Protein AF-A0A1Q5GJ15-F1 (afdb_monomer_lite)

Secondary structure (DSSP, 8-state):
--HHHHHHHHHHHHH-------SHHHHHHHHHHHHHHHHHHHHHHHTT----S-TTS-----HHHHHHHHHHHHHHHS-EEEEGGGTEEEETTSPPSSP------S--GGGSPPP---

Structure (mmCIF, N/CA/C/O backbone):
data_AF-A0A1Q5GJ15-F1
#
_entry.id   AF-A0A1Q5GJ15-F1
#
loop_
_atom_site.group_PDB
_atom_site.id
_atom_site.type_symbol
_atom_site.label_atom_id
_atom_site.label_alt_id
_atom_site.label_comp_id
_atom_site.label_asym_id
_atom_site.label_entity_id
_atom_site.label_seq_id
_atom_site.pdbx_PDB_ins_code
_atom_site.Cartn_x
_atom_site.Cartn_y
_atom_site.Cartn_z
_atom_site.occupancy
_atom_site.B_iso_or_equiv
_atom_site.auth_seq_id
_atom_site.auth_comp_id
_atom_site.auth_asym_id
_atom_site.auth_atom_id
_atom_site.pdbx_PDB_model_num
ATOM 1 N N . MET A 1 1 ? -10.584 71.353 0.992 1.00 50.66 1 MET A N 1
ATOM 2 C CA . MET A 1 1 ? -10.215 70.147 1.775 1.00 50.66 1 MET A CA 1
ATOM 3 C C . MET A 1 1 ? -9.405 69.102 0.977 1.00 50.66 1 MET A C 1
ATOM 5 O O . MET A 1 1 ? -9.188 68.015 1.483 1.00 50.66 1 MET A O 1
ATOM 9 N N . THR A 1 2 ? -8.894 69.406 -0.229 1.00 54.03 2 THR A N 1
ATOM 10 C CA . THR A 1 2 ? -8.101 68.464 -1.064 1.00 54.03 2 THR A CA 1
ATOM 11 C C . THR A 1 2 ? -6.646 68.894 -1.292 1.00 54.03 2 THR A C 1
ATOM 13 O O . THR A 1 2 ? -5.802 68.071 -1.636 1.00 54.03 2 THR A O 1
ATOM 16 N N . VAL A 1 3 ? -6.318 70.168 -1.053 1.00 54.88 3 VAL A N 1
ATOM 17 C CA . VAL A 1 3 ? -4.965 70.716 -1.270 1.00 54.88 3 VAL A CA 1
ATOM 18 C C . VAL A 1 3 ? -3.978 70.253 -0.185 1.00 54.88 3 VAL A C 1
ATOM 20 O O . VAL A 1 3 ? -2.802 70.028 -0.461 1.00 54.88 3 VAL A O 1
ATOM 23 N N . THR A 1 4 ? -4.459 70.010 1.036 1.00 53.19 4 THR A N 1
ATOM 24 C CA . THR A 1 4 ? -3.644 69.560 2.179 1.00 53.19 4 THR A CA 1
ATOM 25 C C . THR A 1 4 ? -3.136 68.122 2.023 1.00 53.19 4 THR A C 1
ATOM 27 O O . THR A 1 4 ? -2.011 67.824 2.417 1.00 53.19 4 THR A O 1
ATOM 30 N N . ILE A 1 5 ? -3.909 67.242 1.374 1.00 56.53 5 ILE A N 1
ATOM 31 C CA . ILE A 1 5 ? -3.545 65.828 1.161 1.00 56.53 5 ILE A CA 1
ATOM 32 C C . ILE A 1 5 ? -2.399 65.699 0.142 1.00 56.53 5 ILE A C 1
ATOM 34 O O . ILE A 1 5 ? -1.475 64.906 0.334 1.00 56.53 5 ILE A O 1
ATOM 38 N N . GLY A 1 6 ? -2.417 66.510 -0.923 1.00 56.66 6 GLY A N 1
ATOM 39 C CA . GLY A 1 6 ? -1.357 66.515 -1.937 1.00 56.66 6 GLY A CA 1
ATOM 40 C C . GLY A 1 6 ? -0.017 67.027 -1.398 1.00 56.66 6 GLY A C 1
ATOM 41 O O . GLY A 1 6 ? 1.035 66.468 -1.712 1.00 56.66 6 GLY A O 1
ATOM 42 N N . LEU A 1 7 ? -0.055 68.048 -0.536 1.00 59.03 7 LEU A N 1
ATOM 43 C CA . LEU A 1 7 ? 1.139 68.650 0.067 1.00 59.03 7 LEU A CA 1
ATOM 44 C C . LEU A 1 7 ? 1.767 67.731 1.130 1.00 59.03 7 LEU A C 1
ATOM 46 O O . LEU A 1 7 ? 2.989 67.591 1.161 1.00 59.03 7 LEU A O 1
ATOM 50 N N . LEU A 1 8 ? 0.943 67.009 1.902 1.00 56.25 8 LEU A N 1
ATOM 51 C CA . LEU A 1 8 ? 1.400 65.969 2.832 1.00 56.25 8 LEU A CA 1
ATOM 52 C C . LEU A 1 8 ? 2.085 64.801 2.110 1.00 56.25 8 LEU A C 1
ATOM 54 O O . LEU A 1 8 ? 3.177 64.405 2.510 1.00 56.25 8 LEU A O 1
ATOM 58 N N . ARG A 1 9 ? 1.528 64.294 0.998 1.00 58.25 9 ARG A N 1
ATOM 59 C CA . ARG A 1 9 ? 2.192 63.235 0.204 1.00 58.25 9 ARG A CA 1
ATOM 60 C C . ARG A 1 9 ? 3.547 63.680 -0.355 1.00 58.25 9 ARG A C 1
ATOM 62 O O . ARG A 1 9 ? 4.480 62.881 -0.393 1.00 58.25 9 ARG A O 1
ATOM 69 N N . ARG A 1 10 ? 3.676 64.949 -0.757 1.00 57.69 10 ARG A N 1
ATOM 70 C CA . ARG A 1 10 ? 4.926 65.505 -1.307 1.00 57.69 10 ARG A CA 1
ATOM 71 C C . ARG A 1 10 ? 5.989 65.769 -0.234 1.00 57.69 10 ARG A C 1
ATOM 73 O O . ARG A 1 10 ? 7.175 65.681 -0.535 1.00 57.69 10 ARG A O 1
ATOM 80 N N . LEU A 1 11 ? 5.574 66.064 1.000 1.00 58.72 11 LEU A N 1
ATOM 81 C CA . LEU A 1 11 ? 6.465 66.225 2.154 1.00 58.72 11 LEU A CA 1
ATOM 82 C C . LEU A 1 11 ? 6.954 64.875 2.695 1.00 58.72 11 LEU A C 1
ATOM 84 O O . LEU A 1 11 ? 8.150 64.718 2.920 1.00 58.72 11 LEU A O 1
ATOM 88 N N . VAL A 1 12 ? 6.078 63.872 2.814 1.00 58.25 12 VAL A N 1
ATOM 89 C CA . VAL A 1 12 ? 6.465 62.529 3.291 1.00 58.25 12 VAL A CA 1
ATOM 90 C C . VAL A 1 12 ? 7.470 61.860 2.343 1.00 58.25 12 VAL A C 1
ATOM 92 O O . VAL A 1 12 ? 8.432 61.256 2.808 1.00 58.25 12 VAL A O 1
ATOM 95 N N . GLY A 1 13 ? 7.335 62.051 1.024 1.00 54.94 13 GLY A N 1
ATOM 96 C CA . GLY A 1 13 ? 8.303 61.540 0.044 1.00 54.94 13 GLY A CA 1
ATOM 97 C C . GLY A 1 13 ? 9.684 62.213 0.075 1.00 54.94 13 GLY A C 1
ATOM 98 O O . GLY A 1 13 ? 10.620 61.688 -0.518 1.00 54.94 13 GLY A O 1
ATOM 99 N N . ARG A 1 14 ? 9.826 63.365 0.749 1.00 56.22 14 ARG A N 1
ATOM 100 C CA . ARG A 1 14 ? 11.096 64.105 0.876 1.00 56.22 14 ARG A CA 1
ATOM 101 C C . ARG A 1 14 ? 11.844 63.821 2.182 1.00 56.22 14 ARG A C 1
ATOM 103 O O . ARG A 1 14 ? 13.045 64.056 2.231 1.00 56.22 14 ARG A O 1
ATOM 110 N N . TYR A 1 15 ? 11.143 63.343 3.213 1.00 53.03 15 TYR A N 1
ATOM 111 C CA . TYR A 1 15 ? 11.691 63.132 4.560 1.00 53.03 15 TYR A CA 1
ATOM 112 C C . TYR A 1 15 ? 11.848 61.661 4.964 1.00 53.03 15 TYR A C 1
ATOM 114 O O . TYR A 1 15 ? 12.479 61.393 5.983 1.00 53.03 15 TYR A O 1
ATOM 122 N N . LEU A 1 16 ? 11.328 60.708 4.184 1.00 48.31 16 LEU A N 1
ATOM 123 C CA . LEU A 1 16 ? 11.678 59.297 4.340 1.00 48.31 16 LEU A CA 1
ATOM 124 C C . LEU A 1 16 ? 12.758 58.934 3.312 1.00 48.31 16 LEU A C 1
ATOM 126 O O . LEU A 1 16 ? 12.419 58.680 2.153 1.00 48.31 16 LEU A O 1
ATOM 130 N N . PRO A 1 17 ? 14.053 58.900 3.682 1.00 49.47 17 PRO A N 1
ATOM 131 C CA . PRO A 1 17 ? 15.009 58.158 2.872 1.00 49.47 17 PRO A CA 1
ATOM 132 C C . PRO A 1 17 ? 14.510 56.707 2.766 1.00 49.47 17 PRO A C 1
ATOM 134 O O . PRO A 1 17 ? 13.928 56.206 3.738 1.00 49.47 17 PRO A O 1
ATOM 137 N N . PRO A 1 18 ? 14.692 56.020 1.620 1.00 50.62 18 PRO A N 1
ATOM 138 C CA . PRO A 1 18 ? 14.441 54.588 1.558 1.00 50.62 18 PRO A CA 1
ATOM 139 C C . PRO A 1 18 ? 15.236 53.964 2.697 1.00 50.62 18 PRO A C 1
ATOM 141 O O . PRO A 1 18 ? 16.446 54.163 2.802 1.00 50.62 18 PRO A O 1
ATOM 144 N N . SER A 1 19 ? 14.524 53.315 3.611 1.00 52.38 19 SER A N 1
ATOM 145 C CA . SER A 1 19 ? 15.106 52.680 4.775 1.00 52.38 19 SER A CA 1
ATOM 146 C C . SER A 1 19 ? 16.190 51.726 4.297 1.00 52.38 19 SER A C 1
ATOM 148 O O . SER A 1 19 ? 15.917 50.663 3.746 1.00 52.38 19 SER A O 1
ATOM 150 N N . THR A 1 20 ? 17.442 52.107 4.529 1.00 55.47 20 THR A N 1
ATOM 151 C CA . THR A 1 20 ? 18.612 51.248 4.397 1.00 55.47 20 THR A CA 1
ATOM 152 C C . THR A 1 20 ? 18.626 50.252 5.555 1.00 55.47 20 THR A C 1
ATOM 154 O O . THR A 1 20 ? 19.575 50.155 6.320 1.00 55.47 20 THR A O 1
ATOM 157 N N . VAL A 1 21 ? 17.575 49.438 5.663 1.00 56.47 21 VAL A N 1
ATOM 158 C CA . VAL A 1 21 ? 17.690 48.101 6.257 1.00 56.47 21 VAL A CA 1
ATOM 159 C C . VAL A 1 21 ? 18.068 47.151 5.110 1.00 56.47 21 VAL A C 1
ATOM 161 O O . VAL A 1 21 ? 17.405 46.158 4.821 1.00 56.47 21 VAL A O 1
ATOM 164 N N . SER A 1 22 ? 19.123 47.539 4.387 1.00 62.88 22 SER A N 1
ATOM 165 C CA . SER A 1 22 ? 19.642 46.896 3.178 1.00 62.88 22 SER A CA 1
ATOM 166 C C . SER A 1 22 ? 20.711 45.899 3.594 1.00 62.88 22 SER A C 1
ATOM 168 O O . SER A 1 22 ? 21.894 46.213 3.679 1.00 62.88 22 SER A O 1
ATOM 170 N N . GLY A 1 23 ? 20.283 44.703 3.977 1.00 63.72 23 GLY A N 1
ATOM 171 C CA . GLY A 1 23 ? 21.232 43.646 4.307 1.00 63.72 23 GLY A CA 1
ATOM 172 C C . GLY A 1 23 ? 20.580 42.281 4.328 1.00 63.72 23 GLY A C 1
ATOM 173 O O . GLY A 1 23 ? 20.881 41.431 3.498 1.00 63.72 23 GLY A O 1
ATOM 174 N N . PHE A 1 24 ? 19.639 42.062 5.246 1.00 66.56 24 PHE A N 1
ATOM 175 C CA . PHE A 1 24 ? 19.014 40.745 5.393 1.00 66.56 24 PHE A CA 1
ATOM 176 C C . PHE A 1 24 ? 17.966 40.457 4.316 1.00 66.56 24 PHE A C 1
ATOM 178 O O . PHE A 1 24 ? 18.017 39.394 3.704 1.00 66.56 24 PHE A O 1
ATOM 185 N N . GLY A 1 25 ? 17.059 41.400 4.038 1.00 76.38 25 GLY A N 1
ATOM 186 C CA . GLY A 1 25 ? 16.038 41.225 2.995 1.00 76.38 25 GLY A CA 1
ATOM 187 C C . GLY A 1 25 ? 16.649 41.065 1.601 1.00 76.38 25 GLY A C 1
ATOM 188 O O . GLY A 1 25 ? 16.257 40.181 0.846 1.00 76.38 25 GLY A O 1
ATOM 189 N N . GLU A 1 26 ? 17.685 41.851 1.312 1.00 78.94 26 GLU A N 1
ATOM 190 C CA . GLU A 1 26 ? 18.442 41.798 0.058 1.00 78.94 26 GLU A CA 1
ATOM 191 C C . GLU A 1 26 ? 19.194 40.464 -0.096 1.00 78.94 26 GLU A C 1
ATOM 193 O O . GLU A 1 26 ? 19.178 39.855 -1.163 1.00 78.94 26 GLU A O 1
ATOM 198 N N . ARG A 1 27 ? 19.760 39.929 0.998 1.00 80.25 27 ARG A N 1
ATOM 199 C CA . ARG A 1 27 ? 20.413 38.609 1.012 1.00 80.25 27 ARG A CA 1
ATOM 200 C C . ARG A 1 27 ? 19.426 37.454 0.829 1.00 80.25 27 ARG A C 1
ATOM 202 O O . ARG A 1 27 ? 19.779 36.468 0.186 1.00 80.25 27 ARG A O 1
ATOM 209 N N . ILE A 1 28 ? 18.209 37.567 1.367 1.00 82.06 28 ILE A N 1
ATOM 210 C CA . ILE A 1 28 ? 17.138 36.581 1.147 1.00 82.06 28 ILE A CA 1
ATOM 211 C C . ILE A 1 28 ? 16.692 36.615 -0.318 1.00 82.06 28 ILE A C 1
ATOM 213 O O . ILE A 1 28 ? 16.673 35.571 -0.962 1.00 82.06 28 ILE A O 1
ATOM 217 N N . GLN A 1 29 ? 16.434 37.797 -0.879 1.00 85.12 29 GLN A N 1
ATOM 218 C CA . GLN A 1 29 ? 16.039 37.934 -2.285 1.00 85.12 29 GLN A CA 1
ATOM 219 C C . GLN A 1 29 ? 17.127 37.445 -3.251 1.00 85.12 29 GLN A C 1
ATOM 221 O O . GLN A 1 29 ? 16.821 36.739 -4.210 1.00 85.12 29 GLN A O 1
ATOM 226 N N . ALA A 1 30 ? 18.401 37.748 -2.983 1.00 88.38 30 ALA A N 1
ATOM 227 C CA . ALA A 1 30 ? 19.519 37.240 -3.778 1.00 88.38 30 ALA A CA 1
ATOM 228 C C . ALA A 1 30 ? 19.616 35.704 -3.718 1.00 88.38 30 ALA A C 1
ATOM 230 O O . ALA A 1 30 ? 19.852 35.052 -4.736 1.00 88.38 30 ALA A O 1
ATOM 231 N N . MET A 1 31 ? 19.380 35.111 -2.541 1.00 91.62 31 MET A N 1
ATOM 232 C CA . MET A 1 31 ? 19.338 33.655 -2.370 1.00 91.62 31 MET A CA 1
ATOM 233 C C . MET A 1 31 ? 18.177 33.028 -3.155 1.00 91.62 31 MET A C 1
ATOM 235 O O . MET A 1 31 ? 18.359 32.017 -3.832 1.00 91.62 31 MET A O 1
ATOM 239 N N . GLU A 1 32 ? 16.987 33.628 -3.097 1.00 94.62 32 GLU A N 1
ATOM 240 C CA . GLU A 1 32 ? 15.812 33.164 -3.840 1.00 94.62 32 GLU A CA 1
ATOM 241 C C . GLU A 1 32 ? 16.033 33.230 -5.355 1.00 94.62 32 GLU A C 1
ATOM 243 O O . GLU A 1 32 ? 15.708 32.274 -6.067 1.00 94.62 32 GLU A O 1
ATOM 248 N N . GLN A 1 33 ? 16.650 34.310 -5.847 1.00 92.94 33 GLN A N 1
ATOM 249 C CA . GLN A 1 33 ? 17.011 34.451 -7.258 1.00 92.94 33 GLN A CA 1
ATOM 250 C C . GLN A 1 33 ? 18.030 33.396 -7.706 1.00 92.94 33 GLN A C 1
ATOM 252 O O . GLN A 1 33 ? 17.877 32.817 -8.782 1.00 92.94 33 GLN A O 1
ATOM 257 N N . GLU A 1 34 ? 19.029 33.084 -6.879 1.00 94.62 34 GLU A N 1
ATOM 258 C CA . GLU A 1 34 ? 20.020 32.047 -7.183 1.00 94.62 34 GLU A CA 1
ATOM 259 C C . GLU A 1 34 ? 19.388 30.642 -7.214 1.00 94.62 34 GLU A C 1
ATOM 261 O O . GLU A 1 34 ? 19.671 29.851 -8.118 1.00 94.62 34 GLU A O 1
ATOM 266 N N . ILE A 1 35 ? 18.460 30.332 -6.298 1.00 94.25 35 ILE A N 1
ATOM 267 C CA . ILE A 1 35 ? 17.699 29.070 -6.317 1.00 94.25 35 ILE A CA 1
ATOM 268 C C . ILE A 1 35 ? 16.830 28.977 -7.579 1.00 94.25 35 ILE A C 1
ATOM 270 O O . ILE A 1 35 ? 16.794 27.928 -8.227 1.00 94.25 35 ILE A O 1
ATOM 274 N N . ALA A 1 36 ? 16.141 30.061 -7.951 1.00 94.44 36 ALA A N 1
ATOM 275 C CA . ALA A 1 36 ? 15.331 30.110 -9.166 1.00 94.44 36 ALA A CA 1
ATOM 276 C C . ALA A 1 36 ? 16.189 29.913 -10.427 1.00 94.44 36 ALA A C 1
ATOM 278 O O . ALA A 1 36 ? 15.834 29.115 -11.297 1.00 94.44 36 ALA A O 1
ATOM 279 N N . ARG A 1 37 ? 17.360 30.561 -10.493 1.00 95.25 37 ARG A N 1
ATOM 280 C CA . ARG A 1 37 ? 18.319 30.406 -11.594 1.00 95.25 37 ARG A CA 1
ATOM 281 C C . ARG A 1 37 ? 18.821 28.971 -11.709 1.00 95.25 37 ARG A C 1
ATOM 283 O O . ARG A 1 37 ? 18.817 28.419 -12.806 1.00 95.25 37 ARG A O 1
ATOM 290 N N . ARG A 1 38 ? 19.207 28.345 -10.593 1.00 91.69 38 ARG A N 1
ATOM 291 C CA . ARG A 1 38 ? 19.655 26.943 -10.574 1.00 91.69 38 ARG A CA 1
ATOM 292 C C . ARG A 1 38 ? 18.582 25.995 -11.091 1.00 91.69 38 ARG A C 1
ATOM 294 O O . ARG A 1 38 ? 18.888 25.157 -11.927 1.00 91.69 38 ARG A O 1
ATOM 301 N N . ARG A 1 39 ? 17.318 26.190 -10.699 1.00 88.19 39 ARG A N 1
ATOM 302 C CA . ARG A 1 39 ? 16.192 25.393 -11.219 1.00 88.19 39 ARG A CA 1
ATOM 303 C C . ARG A 1 39 ? 16.028 25.525 -12.733 1.00 88.19 39 ARG A C 1
ATOM 305 O O . ARG A 1 39 ? 15.792 24.520 -13.393 1.00 88.19 39 ARG A O 1
ATOM 312 N N . LEU A 1 40 ? 16.165 26.732 -13.285 1.00 90.06 40 LEU A N 1
ATOM 313 C CA . LEU A 1 40 ? 16.106 26.945 -14.736 1.00 90.06 40 LEU A CA 1
ATOM 314 C C . LEU A 1 40 ? 17.271 26.257 -15.458 1.00 90.06 40 LEU A C 1
ATOM 316 O O . LEU A 1 40 ? 17.069 25.633 -16.49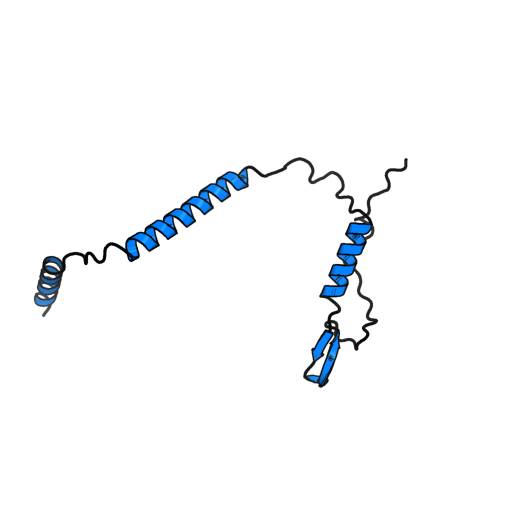7 1.00 90.06 40 LEU A O 1
ATOM 320 N N . LEU A 1 41 ? 18.478 26.322 -14.889 1.00 87.94 41 LEU A N 1
ATOM 321 C CA . LEU A 1 41 ? 19.646 25.632 -15.437 1.00 87.94 41 LEU A CA 1
ATOM 322 C C . LEU A 1 41 ? 19.493 24.108 -15.366 1.00 87.94 41 LEU A C 1
ATOM 324 O O . LEU A 1 41 ? 19.798 23.425 -16.340 1.00 87.94 41 LEU A O 1
ATOM 328 N N . ASP A 1 42 ? 18.972 23.573 -14.263 1.00 83.50 42 ASP A N 1
ATOM 329 C CA . ASP A 1 42 ? 18.697 22.143 -14.109 1.00 83.50 42 ASP A CA 1
ATOM 330 C C . ASP A 1 42 ? 17.592 21.666 -15.056 1.00 83.50 42 ASP A C 1
ATOM 332 O O . ASP A 1 42 ? 17.690 20.564 -15.586 1.00 83.50 42 ASP A O 1
ATOM 336 N N . GLN A 1 43 ? 16.574 22.488 -15.338 1.00 81.31 43 GLN A N 1
ATOM 337 C CA . GLN A 1 43 ? 15.569 22.194 -16.367 1.00 81.31 43 GLN A CA 1
ATOM 338 C C . GLN A 1 43 ? 16.182 22.184 -17.772 1.00 81.31 43 GLN A C 1
ATOM 340 O O . GLN A 1 43 ? 15.944 21.249 -18.534 1.00 81.31 43 GLN A O 1
ATOM 345 N N . ALA A 1 44 ? 17.021 23.172 -18.100 1.00 82.44 44 ALA A N 1
ATOM 346 C CA . ALA A 1 44 ? 17.726 23.224 -19.381 1.00 82.44 44 ALA A CA 1
ATOM 347 C C . ALA A 1 44 ? 18.683 22.030 -19.562 1.00 82.44 44 ALA A C 1
ATOM 349 O O . ALA A 1 44 ? 18.806 21.483 -20.657 1.00 82.44 44 ALA A O 1
ATOM 350 N N . ARG A 1 45 ? 19.323 21.583 -18.474 1.00 75.12 45 ARG A N 1
ATOM 351 C CA . ARG A 1 45 ? 20.197 20.400 -18.452 1.00 75.12 45 ARG A CA 1
ATOM 352 C C . ARG A 1 45 ? 19.402 19.091 -18.469 1.00 75.12 45 ARG A C 1
ATOM 354 O O . ARG A 1 45 ? 19.809 18.129 -19.113 1.00 75.12 45 ARG A O 1
ATOM 361 N N . GLY A 1 46 ? 18.258 19.058 -17.789 1.00 60.72 46 GLY A N 1
ATOM 362 C CA . GLY A 1 46 ? 17.328 17.931 -17.730 1.00 60.72 46 GLY A CA 1
ATOM 363 C C . GLY A 1 46 ? 16.619 17.665 -19.057 1.00 60.72 46 GLY A C 1
ATOM 364 O O . GLY A 1 46 ? 16.329 16.511 -19.358 1.00 60.72 46 GLY A O 1
ATOM 365 N N . GLY A 1 47 ? 16.446 18.694 -19.895 1.00 57.59 47 GLY A N 1
ATOM 366 C CA . GLY A 1 47 ? 15.950 18.564 -21.269 1.00 57.59 47 GLY A CA 1
ATOM 367 C C . GLY A 1 47 ? 16.878 17.786 -22.214 1.00 57.59 47 GLY A C 1
ATOM 368 O O . GLY A 1 47 ? 16.436 17.367 -23.276 1.00 57.59 47 GLY A O 1
ATOM 369 N N . GLN A 1 48 ? 18.139 17.543 -21.832 1.00 54.62 48 GLN A N 1
ATOM 370 C CA . GLN A 1 48 ? 19.092 16.741 -22.615 1.00 54.62 48 GLN A CA 1
ATOM 371 C C . GLN A 1 48 ? 19.130 15.259 -22.207 1.00 54.62 48 GLN A C 1
ATOM 373 O O . GLN A 1 48 ? 19.844 14.469 -22.818 1.00 54.62 48 GLN A O 1
ATOM 378 N N . ARG A 1 49 ? 18.360 14.842 -21.193 1.00 57.41 49 ARG A N 1
ATOM 379 C CA . ARG A 1 49 ? 18.157 13.422 -20.870 1.00 57.41 49 ARG A CA 1
ATOM 380 C C . ARG A 1 49 ? 16.808 12.952 -21.401 1.00 57.41 49 ARG A C 1
ATOM 382 O O . ARG A 1 49 ? 15.927 12.577 -20.636 1.00 57.41 49 ARG A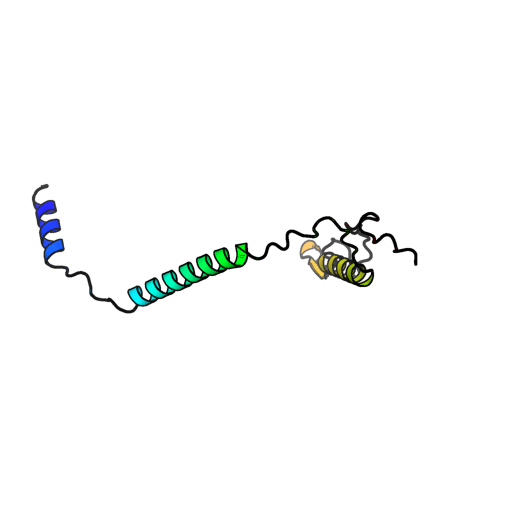 O 1
ATOM 389 N N . SER A 1 50 ? 16.687 12.927 -22.724 1.00 52.59 50 SER A N 1
ATOM 390 C CA . SER A 1 50 ? 15.768 11.999 -23.377 1.00 52.59 50 SER A CA 1
ATOM 391 C C . SER A 1 50 ? 16.608 10.877 -23.980 1.00 52.59 50 SER A C 1
ATOM 393 O O 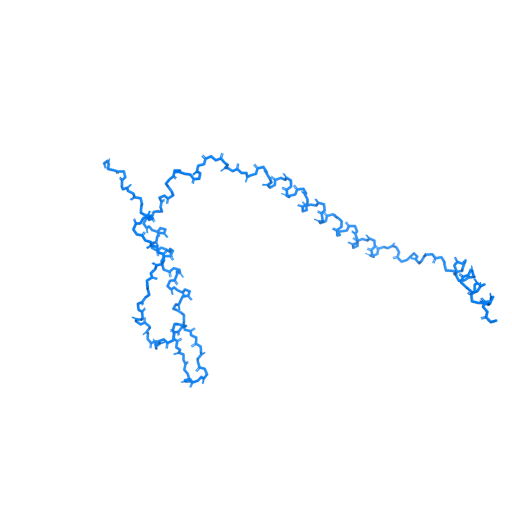. SER A 1 50 ? 17.286 11.103 -24.982 1.00 52.59 50 SER A O 1
ATOM 395 N N . PRO A 1 51 ? 16.632 9.668 -23.395 1.00 57.44 51 PRO A N 1
ATOM 396 C CA . PRO A 1 51 ? 16.935 8.488 -24.176 1.00 57.44 51 PRO A CA 1
ATOM 397 C C . PRO A 1 51 ? 15.696 8.197 -25.033 1.00 57.44 51 PRO A C 1
ATOM 399 O O . PRO A 1 51 ? 14.928 7.277 -24.756 1.00 57.44 51 PRO A O 1
ATOM 402 N N . ASP A 1 52 ? 15.485 9.017 -26.063 1.00 56.59 52 ASP A N 1
ATOM 403 C CA . ASP A 1 52 ? 14.656 8.636 -27.199 1.00 56.59 52 ASP A CA 1
ATOM 404 C C . ASP A 1 52 ? 15.458 7.624 -27.998 1.00 56.59 52 ASP A C 1
ATOM 406 O O . ASP A 1 52 ? 16.323 7.959 -28.806 1.00 56.59 52 ASP A O 1
ATOM 410 N N . GLY A 1 53 ? 15.224 6.356 -27.685 1.00 52.78 53 GLY A N 1
ATOM 411 C CA . GLY A 1 53 ? 15.882 5.288 -28.408 1.00 52.78 53 GLY A CA 1
ATOM 412 C C . GLY A 1 53 ? 15.616 3.878 -27.926 1.00 52.78 53 GLY A C 1
ATOM 413 O O . GLY A 1 53 ? 16.427 3.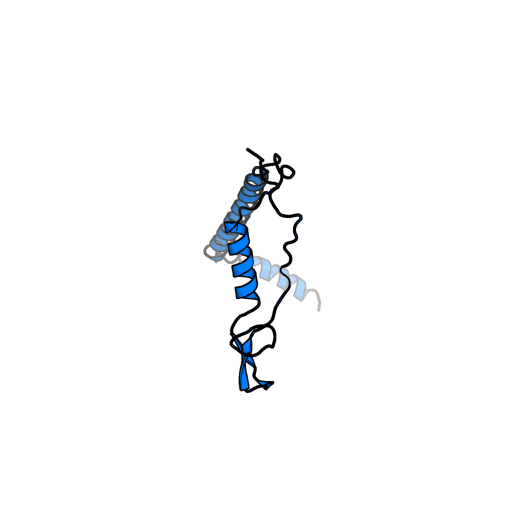037 -28.272 1.00 52.78 53 GLY A O 1
ATOM 414 N N . ASP A 1 54 ? 14.553 3.591 -27.153 1.00 50.19 54 ASP A N 1
ATOM 415 C CA . ASP A 1 54 ? 14.013 2.217 -27.112 1.00 50.19 54 ASP A CA 1
ATOM 416 C C . ASP A 1 54 ? 12.641 2.042 -26.424 1.00 50.19 54 ASP A C 1
ATOM 418 O O . ASP A 1 54 ? 12.379 1.055 -25.740 1.00 50.19 54 ASP A O 1
ATOM 422 N N . ALA A 1 55 ? 11.712 2.994 -26.547 1.00 51.84 55 ALA A N 1
ATOM 423 C CA . ALA A 1 55 ? 10.394 2.871 -25.902 1.00 51.84 55 ALA A CA 1
ATOM 424 C C . ALA A 1 55 ? 9.473 1.800 -26.540 1.00 51.84 55 ALA A C 1
ATOM 426 O O . ALA A 1 55 ? 8.310 1.680 -26.150 1.00 51.84 55 ALA A O 1
ATOM 427 N N . SER A 1 56 ? 9.970 1.021 -27.506 1.00 51.69 56 SER A N 1
ATOM 428 C CA . SER A 1 56 ? 9.177 0.051 -28.273 1.00 51.69 56 SER A CA 1
ATOM 429 C C . SER A 1 56 ? 9.790 -1.346 -28.380 1.00 51.69 56 SER A C 1
ATOM 431 O O . SER A 1 56 ? 9.082 -2.255 -28.808 1.00 51.69 56 SER A O 1
ATOM 433 N N . ARG A 1 57 ? 11.036 -1.585 -27.946 1.00 51.44 57 ARG A N 1
ATOM 434 C CA . ARG A 1 57 ? 11.501 -2.960 -27.731 1.00 51.44 57 ARG A CA 1
ATOM 435 C C . ARG A 1 57 ? 11.033 -3.410 -26.363 1.00 51.44 57 ARG A C 1
ATOM 437 O O . ARG A 1 57 ? 11.628 -3.085 -25.345 1.00 51.44 57 ARG A O 1
ATOM 444 N N . GLU A 1 58 ? 9.889 -4.086 -26.372 1.00 58.16 58 GLU A N 1
ATOM 445 C CA . GLU A 1 58 ? 9.495 -5.104 -25.401 1.00 58.16 58 GLU A CA 1
ATOM 446 C C . GLU A 1 58 ? 10.096 -4.894 -24.009 1.00 58.16 58 GLU A C 1
ATOM 448 O O . GLU A 1 58 ? 11.145 -5.442 -23.673 1.00 58.16 58 GLU A O 1
ATOM 453 N N . ARG A 1 59 ? 9.417 -4.101 -23.172 1.00 59.91 59 ARG A N 1
ATOM 454 C CA . ARG A 1 59 ? 9.740 -3.998 -21.744 1.00 59.91 59 ARG A CA 1
ATOM 455 C C . ARG A 1 59 ? 9.396 -5.328 -21.068 1.00 59.91 59 ARG A C 1
ATOM 457 O O . ARG A 1 59 ? 8.384 -5.472 -20.389 1.00 59.91 59 ARG A O 1
ATOM 464 N N . ARG A 1 60 ? 10.250 -6.311 -21.315 1.00 64.50 60 ARG A N 1
ATOM 465 C CA . ARG A 1 60 ? 10.290 -7.632 -20.716 1.00 64.50 60 ARG A CA 1
ATOM 466 C C . ARG A 1 60 ? 10.633 -7.437 -19.243 1.00 64.50 60 ARG A C 1
ATOM 468 O O . ARG A 1 60 ? 11.739 -7.032 -18.900 1.00 64.50 60 ARG A O 1
ATOM 475 N N . VAL A 1 61 ? 9.654 -7.643 -18.367 1.00 67.38 61 VAL A N 1
ATOM 476 C CA . VAL A 1 61 ? 9.862 -7.597 -16.914 1.00 67.38 61 VAL A CA 1
ATOM 477 C C . VAL A 1 61 ? 10.392 -8.963 -16.485 1.00 67.38 61 VAL A C 1
ATOM 479 O O . VAL A 1 61 ? 9.784 -9.982 -16.811 1.00 67.38 61 VAL A O 1
ATOM 482 N N . SER A 1 62 ? 11.522 -9.004 -15.774 1.00 75.62 62 SER A N 1
ATOM 483 C CA . SER A 1 62 ? 12.032 -10.262 -15.217 1.00 75.62 62 SER A CA 1
ATOM 484 C C . SER A 1 62 ? 11.035 -10.850 -14.213 1.00 75.62 62 SER A C 1
ATOM 486 O O . SER A 1 62 ? 10.281 -10.124 -13.560 1.00 75.62 62 SER A O 1
ATOM 488 N N . TYR A 1 63 ? 11.030 -12.175 -14.060 1.00 78.12 63 TYR A N 1
ATOM 489 C CA . TYR A 1 63 ? 10.102 -12.848 -13.148 1.00 78.12 63 TYR A CA 1
ATOM 490 C C . TYR A 1 63 ? 10.242 -12.362 -11.693 1.00 78.12 63 TYR A C 1
ATOM 492 O O . TYR A 1 63 ? 9.239 -12.135 -11.018 1.00 78.12 63 TYR A O 1
ATOM 500 N N . ASP A 1 64 ? 11.468 -12.111 -11.229 1.00 82.06 64 ASP A N 1
ATOM 501 C CA . ASP A 1 64 ? 11.721 -11.577 -9.884 1.00 82.06 64 ASP A CA 1
ATOM 502 C C . ASP A 1 64 ? 11.192 -10.141 -9.705 1.00 82.06 64 ASP A C 1
ATOM 504 O O . ASP A 1 64 ? 10.544 -9.817 -8.705 1.00 82.06 64 ASP A O 1
ATOM 508 N N . ALA A 1 65 ? 11.356 -9.286 -10.721 1.00 81.94 65 ALA A N 1
ATOM 509 C CA . ALA A 1 65 ? 10.779 -7.943 -10.712 1.00 81.94 65 ALA A CA 1
ATOM 510 C C . ALA A 1 65 ? 9.241 -7.986 -10.692 1.00 81.94 65 ALA A C 1
ATOM 512 O O . ALA A 1 65 ? 8.602 -7.178 -10.010 1.00 81.94 65 ALA A O 1
ATOM 513 N N . TYR A 1 66 ? 8.637 -8.956 -11.385 1.00 77.50 66 TYR A N 1
ATOM 514 C CA . TYR A 1 66 ? 7.199 -9.210 -11.328 1.00 77.50 66 TYR A CA 1
ATOM 515 C C . TYR A 1 66 ? 6.748 -9.642 -9.927 1.00 77.50 66 TYR A C 1
ATOM 517 O O . TYR A 1 66 ? 5.813 -9.046 -9.384 1.00 77.50 66 TYR A O 1
ATOM 525 N N . LEU A 1 67 ? 7.415 -10.630 -9.318 1.00 83.38 67 LEU A N 1
ATOM 526 C CA . LEU A 1 67 ? 7.094 -11.089 -7.964 1.00 83.38 67 LEU A CA 1
ATOM 527 C C . LEU A 1 67 ? 7.220 -9.954 -6.948 1.00 83.38 67 LEU A C 1
ATOM 529 O O . LEU A 1 67 ? 6.327 -9.762 -6.122 1.00 83.38 67 LEU A O 1
ATOM 533 N N . SER A 1 68 ? 8.270 -9.146 -7.067 1.00 86.75 68 SER A N 1
ATOM 534 C CA . SER A 1 68 ? 8.495 -7.970 -6.230 1.00 86.75 68 SER A CA 1
ATOM 535 C C . SER A 1 68 ? 7.383 -6.928 -6.393 1.00 86.75 68 SER A C 1
ATOM 537 O O . SER A 1 68 ? 6.819 -6.449 -5.405 1.00 86.75 68 SER A O 1
ATOM 539 N N . ALA A 1 69 ? 6.994 -6.602 -7.628 1.00 83.81 69 ALA A N 1
ATOM 540 C CA . ALA A 1 69 ? 5.905 -5.664 -7.898 1.00 83.81 69 ALA A CA 1
ATOM 541 C C . ALA A 1 69 ? 4.545 -6.184 -7.392 1.00 83.81 69 ALA A C 1
ATOM 543 O O . ALA A 1 69 ? 3.751 -5.424 -6.820 1.00 83.81 69 ALA A O 1
ATOM 544 N N . ALA A 1 70 ? 4.284 -7.483 -7.556 1.00 82.94 70 ALA A N 1
ATOM 545 C CA . ALA A 1 70 ? 3.094 -8.150 -7.043 1.00 82.94 70 ALA A CA 1
ATOM 546 C C . ALA A 1 70 ? 3.054 -8.111 -5.508 1.00 82.94 70 ALA A C 1
ATOM 548 O O . ALA A 1 70 ? 2.053 -7.680 -4.931 1.00 82.94 70 ALA A O 1
ATOM 549 N N . ALA A 1 71 ? 4.158 -8.467 -4.845 1.00 86.81 71 ALA A N 1
ATOM 550 C CA . ALA A 1 71 ? 4.297 -8.421 -3.393 1.00 86.81 71 ALA A CA 1
ATOM 551 C C . ALA A 1 71 ? 4.076 -7.003 -2.846 1.00 86.81 71 ALA A C 1
ATOM 553 O O . ALA A 1 71 ? 3.288 -6.813 -1.918 1.00 86.81 71 ALA A O 1
ATOM 554 N N . LEU A 1 72 ? 4.680 -5.983 -3.467 1.00 87.56 72 LEU A N 1
ATOM 555 C CA . LEU A 1 72 ? 4.471 -4.580 -3.094 1.00 87.56 72 LEU A CA 1
ATOM 556 C C . LEU A 1 72 ? 3.011 -4.146 -3.267 1.00 87.56 72 LEU A C 1
ATOM 558 O O . LEU A 1 72 ? 2.463 -3.431 -2.423 1.00 87.56 72 LEU A O 1
ATOM 562 N N . THR A 1 73 ? 2.359 -4.591 -4.340 1.00 85.81 73 THR A N 1
ATOM 563 C CA . THR A 1 73 ? 0.937 -4.317 -4.582 1.00 85.81 73 THR A CA 1
ATOM 564 C C . THR A 1 73 ? 0.068 -4.937 -3.489 1.00 85.81 73 THR A C 1
ATOM 566 O O . THR A 1 73 ? -0.806 -4.255 -2.939 1.00 85.81 73 THR A O 1
ATOM 569 N N . PHE A 1 74 ? 0.335 -6.192 -3.112 1.00 86.12 74 PHE A N 1
ATOM 570 C CA . PHE A 1 74 ? -0.362 -6.850 -2.011 1.00 86.12 74 PHE A CA 1
ATOM 571 C C . PHE A 1 74 ? -0.104 -6.158 -0.676 1.00 86.12 74 PHE A C 1
ATOM 573 O O . PHE A 1 74 ? -1.069 -5.858 0.018 1.00 86.12 74 PHE A O 1
ATOM 580 N N . ALA A 1 75 ? 1.139 -5.807 -0.343 1.00 88.38 75 ALA A N 1
ATOM 581 C CA . ALA A 1 75 ? 1.471 -5.120 0.907 1.00 88.38 75 ALA A CA 1
ATOM 582 C C . ALA A 1 75 ? 0.756 -3.762 1.044 1.00 88.38 75 ALA A C 1
ATOM 584 O O . ALA A 1 75 ? 0.276 -3.395 2.118 1.00 88.38 75 ALA A O 1
ATOM 585 N N . ARG A 1 76 ? 0.614 -3.012 -0.059 1.00 86.69 76 ARG A N 1
ATOM 586 C CA . ARG A 1 76 ? -0.109 -1.726 -0.067 1.00 86.69 76 ARG A CA 1
ATOM 587 C C . ARG A 1 76 ? -1.615 -1.894 0.132 1.00 86.69 76 ARG A C 1
ATOM 589 O O . ARG A 1 76 ? -2.249 -1.054 0.784 1.00 86.69 76 ARG A O 1
ATOM 596 N N . ARG A 1 77 ? -2.192 -2.947 -0.452 1.00 88.12 77 ARG A N 1
ATOM 597 C CA . ARG A 1 77 ? -3.635 -3.226 -0.418 1.00 88.12 77 ARG A CA 1
ATOM 598 C C . ARG A 1 77 ? -4.058 -3.951 0.860 1.00 88.12 77 ARG A C 1
ATOM 600 O O . ARG A 1 77 ? -5.119 -3.644 1.399 1.00 88.12 77 ARG A O 1
ATOM 607 N N . HIS A 1 78 ? -3.213 -4.840 1.374 1.00 91.62 78 HIS A N 1
ATOM 608 C CA . HIS A 1 78 ? -3.443 -5.649 2.565 1.00 91.62 78 HIS A CA 1
ATOM 609 C C . HIS A 1 78 ? -2.510 -5.246 3.701 1.00 91.62 78 HIS A C 1
ATOM 611 O O . HIS A 1 78 ? -1.557 -5.945 4.031 1.00 91.62 78 HIS A O 1
ATOM 617 N N . ARG A 1 79 ? -2.829 -4.123 4.345 1.00 90.44 79 ARG A N 1
ATOM 618 C CA . ARG A 1 79 ? -2.200 -3.734 5.611 1.00 90.44 79 ARG A CA 1
ATOM 619 C C . ARG A 1 79 ? -3.226 -3.699 6.745 1.00 90.44 79 ARG A C 1
ATOM 621 O O . ARG A 1 79 ? -4.379 -3.343 6.477 1.00 90.44 79 ARG A O 1
ATOM 628 N N . PRO A 1 80 ? -2.839 -4.030 7.987 1.00 94.25 80 PRO A N 1
ATOM 629 C CA . PRO A 1 80 ? -3.676 -3.807 9.159 1.00 94.25 80 PRO A CA 1
ATOM 630 C C . PRO A 1 80 ? -4.026 -2.322 9.308 1.00 94.25 80 PRO A C 1
ATOM 632 O O . PRO A 1 80 ? -3.150 -1.460 9.244 1.00 94.25 80 PRO A O 1
ATOM 635 N N . VAL A 1 81 ? -5.304 -2.020 9.513 1.00 94.25 81 VAL A N 1
ATOM 636 C CA . VAL A 1 81 ? -5.818 -0.683 9.832 1.00 94.25 81 VAL A CA 1
ATOM 637 C C . VAL A 1 81 ? -6.786 -0.780 11.005 1.00 94.25 81 VAL A C 1
ATOM 639 O O . VAL A 1 81 ? -7.481 -1.782 11.174 1.00 94.25 81 VAL A O 1
ATOM 642 N N . TRP A 1 82 ? -6.834 0.258 11.833 1.00 96.38 82 TRP A N 1
ATOM 643 C CA . TRP A 1 82 ? -7.804 0.341 12.917 1.00 96.38 82 TRP A CA 1
ATOM 644 C C . TRP A 1 82 ? -9.186 0.716 12.371 1.00 96.38 82 TRP A C 1
ATOM 646 O O . TRP A 1 82 ? -9.316 1.688 11.625 1.00 96.38 82 TRP A O 1
ATOM 656 N N . CYS A 1 83 ? -10.219 -0.050 12.726 1.00 93.62 83 CYS A N 1
ATOM 657 C CA . CYS A 1 83 ? -11.599 0.238 12.353 1.00 93.62 83 CYS A CA 1
ATOM 658 C C . CYS A 1 83 ? -12.407 0.629 13.588 1.00 93.62 83 CYS A C 1
ATOM 660 O O . CYS A 1 83 ? -12.801 -0.235 14.367 1.00 93.62 83 CYS A O 1
ATOM 662 N N . TRP A 1 84 ? -12.726 1.918 13.712 1.00 94.69 84 TRP A N 1
ATOM 663 C CA . TRP A 1 84 ? -13.546 2.446 14.809 1.00 94.69 84 TRP A CA 1
ATOM 664 C C . TRP A 1 84 ? -14.949 1.832 14.861 1.00 94.69 84 TRP A C 1
ATOM 666 O O . TRP A 1 84 ? -15.452 1.553 15.938 1.00 94.69 84 TRP A O 1
ATOM 676 N N . ARG A 1 85 ? -15.561 1.534 13.705 1.00 94.50 85 ARG A N 1
ATOM 677 C CA . ARG A 1 85 ? -16.898 0.910 13.648 1.00 94.50 85 ARG A CA 1
ATOM 678 C C . ARG A 1 85 ? -16.930 -0.503 14.237 1.00 94.50 85 ARG A C 1
ATOM 680 O O . ARG A 1 85 ? -17.963 -0.920 14.738 1.00 94.50 85 ARG A O 1
ATOM 687 N N . ARG A 1 86 ? -15.824 -1.246 14.135 1.00 91.94 86 ARG A N 1
ATOM 688 C CA . ARG A 1 86 ? -15.706 -2.634 14.617 1.00 91.94 86 ARG A CA 1
ATOM 689 C C . ARG A 1 86 ? -14.832 -2.759 15.870 1.00 91.94 86 ARG A C 1
ATOM 691 O O . ARG A 1 86 ? -14.615 -3.878 16.318 1.00 91.94 86 ARG A O 1
ATOM 698 N N . TRP A 1 87 ? -14.286 -1.648 16.375 1.00 96.00 87 TRP A N 1
ATOM 699 C CA . TRP A 1 87 ? -13.360 -1.592 17.515 1.00 96.00 87 TRP A CA 1
ATOM 700 C C . TRP A 1 87 ? -12.210 -2.613 17.457 1.00 96.00 87 TRP A C 1
ATOM 702 O O . TRP A 1 87 ? -11.795 -3.174 18.467 1.00 96.00 87 TRP A O 1
ATOM 712 N N . ARG A 1 88 ? -11.680 -2.878 16.257 1.00 94.88 88 ARG A N 1
ATOM 713 C CA . ARG A 1 88 ? -10.602 -3.858 16.052 1.00 94.88 88 ARG A CA 1
ATOM 714 C C . ARG A 1 88 ? -9.714 -3.516 14.863 1.00 94.88 88 ARG A C 1
ATOM 716 O O . ARG A 1 88 ? -10.086 -2.719 13.997 1.00 94.88 88 ARG A O 1
ATOM 723 N N . ARG A 1 89 ? -8.548 -4.170 14.788 1.00 95.56 89 ARG A N 1
ATOM 724 C CA . ARG A 1 89 ? -7.703 -4.157 13.584 1.00 95.56 89 ARG A CA 1
ATOM 725 C C . ARG A 1 89 ? -8.322 -5.047 12.507 1.00 95.56 89 ARG A C 1
ATOM 727 O O . ARG A 1 89 ? -8.578 -6.222 12.744 1.00 95.56 89 ARG A O 1
ATOM 734 N N . VAL A 1 90 ? -8.527 -4.481 11.324 1.00 95.12 90 VAL A N 1
ATOM 735 C CA . VAL A 1 90 ? -8.999 -5.179 10.118 1.00 95.12 90 VAL A CA 1
ATOM 736 C C . VAL A 1 90 ? -8.017 -4.938 8.979 1.00 95.12 90 VAL A C 1
ATOM 738 O O . VAL A 1 90 ? -7.149 -4.069 9.058 1.00 95.12 90 VAL A O 1
ATOM 741 N N . CYS A 1 91 ? -8.124 -5.696 7.899 1.00 94.25 91 CYS A N 1
ATOM 742 C CA . CYS A 1 91 ? -7.365 -5.408 6.694 1.00 94.25 91 CYS A CA 1
ATOM 743 C C . CYS A 1 91 ? -7.900 -4.139 6.012 1.00 94.25 91 CYS A C 1
ATOM 745 O O . CYS A 1 91 ? -9.108 -3.908 5.992 1.00 94.25 91 CYS A O 1
ATOM 747 N N . ARG A 1 92 ? -7.033 -3.345 5.369 1.00 91.75 92 ARG A N 1
ATOM 748 C CA . ARG A 1 92 ? -7.438 -2.167 4.574 1.00 91.75 92 ARG A CA 1
ATOM 749 C C . ARG A 1 92 ? -8.475 -2.490 3.484 1.00 91.75 92 ARG A C 1
ATOM 751 O O . ARG A 1 92 ? -9.229 -1.603 3.102 1.00 91.75 92 ARG A O 1
ATOM 758 N N . CYS A 1 93 ? -8.551 -3.736 3.014 1.00 89.88 93 CYS A N 1
ATOM 759 C CA . CYS A 1 93 ? -9.592 -4.186 2.083 1.00 89.88 93 CYS A CA 1
ATOM 760 C C . CYS A 1 93 ? -10.980 -4.416 2.725 1.00 89.88 93 CYS A C 1
ATOM 762 O O . CYS A 1 93 ? -11.933 -4.685 2.004 1.00 89.88 93 CYS A O 1
ATOM 764 N N . GLY A 1 94 ? -11.108 -4.328 4.055 1.00 89.88 94 GLY A N 1
ATOM 765 C CA . GLY A 1 94 ? -12.359 -4.521 4.805 1.00 89.88 94 GLY A CA 1
ATOM 766 C C . GLY A 1 94 ? -12.574 -5.928 5.383 1.00 89.88 94 GLY A C 1
ATOM 767 O O . GLY A 1 94 ? -13.474 -6.114 6.210 1.00 89.88 94 GLY A O 1
ATOM 768 N N . ALA A 1 95 ? -11.746 -6.900 4.991 1.00 91.06 95 ALA A N 1
ATOM 769 C CA . ALA A 1 95 ? -11.747 -8.253 5.547 1.00 91.06 95 ALA A CA 1
ATOM 770 C C . ALA A 1 95 ? -11.049 -8.319 6.916 1.00 91.06 95 ALA A C 1
ATOM 772 O O . ALA A 1 95 ? -10.267 -7.435 7.277 1.00 91.06 95 ALA A O 1
ATOM 773 N N . ASP A 1 96 ? -11.301 -9.391 7.662 1.00 92.25 96 ASP A N 1
ATOM 774 C CA . ASP A 1 96 ? -10.626 -9.643 8.935 1.00 92.25 96 ASP A CA 1
ATOM 775 C C . ASP A 1 96 ? -9.181 -10.117 8.746 1.00 92.25 96 ASP A C 1
ATOM 777 O O . ASP A 1 96 ? -8.757 -10.461 7.641 1.00 92.25 96 ASP A O 1
ATOM 781 N N . LEU A 1 97 ? -8.397 -10.032 9.824 1.00 89.56 97 LEU A N 1
ATOM 782 C CA . LEU A 1 97 ? -7.007 -10.484 9.864 1.00 89.56 97 LEU A CA 1
ATOM 783 C C . LEU A 1 97 ? -6.938 -11.894 10.485 1.00 89.56 97 LEU A C 1
ATOM 785 O O . LEU A 1 97 ? -7.605 -12.105 11.498 1.00 89.56 97 LEU A O 1
ATOM 789 N N . PRO A 1 98 ? -6.112 -12.820 9.955 1.00 89.00 98 PRO A N 1
ATOM 790 C CA . PRO A 1 98 ? -5.317 -12.699 8.728 1.00 89.00 98 PRO A CA 1
ATOM 791 C C . PRO A 1 98 ? -6.198 -12.598 7.473 1.00 89.00 98 PRO A C 1
ATOM 793 O O . PRO A 1 98 ? -7.243 -13.230 7.357 1.00 89.00 98 PRO A O 1
ATOM 796 N N . CYS A 1 99 ? -5.792 -11.744 6.530 1.00 87.31 99 CYS A N 1
ATOM 797 C CA . CYS A 1 99 ? -6.610 -11.451 5.359 1.00 87.31 99 CYS A CA 1
ATOM 798 C C . CYS A 1 99 ? -6.418 -12.505 4.266 1.00 87.31 99 CYS A C 1
ATOM 800 O O . CYS A 1 99 ? -5.342 -12.592 3.683 1.00 87.31 99 CYS A O 1
ATOM 802 N N . HIS A 1 100 ? -7.487 -13.230 3.932 1.00 84.69 100 HIS A N 1
ATOM 803 C CA . HIS A 1 100 ? -7.514 -14.212 2.838 1.00 84.69 100 HIS A CA 1
ATOM 804 C C . HIS A 1 100 ? -8.239 -13.704 1.575 1.00 84.69 100 HIS A C 1
ATOM 806 O O . HIS A 1 100 ? -8.547 -14.478 0.669 1.00 84.69 100 HIS A O 1
ATOM 812 N N . SER A 1 101 ? -8.538 -12.401 1.508 1.00 85.69 101 SER A N 1
ATOM 813 C CA . SER A 1 101 ? -9.235 -11.795 0.368 1.00 85.69 101 SER A CA 1
ATOM 814 C C . SER A 1 101 ? -8.365 -11.847 -0.887 1.00 85.69 101 SER A C 1
ATOM 816 O O . SER A 1 101 ? -7.240 -11.349 -0.894 1.00 85.69 101 SER A O 1
ATOM 818 N N . ARG A 1 102 ? -8.902 -12.418 -1.969 1.00 83.06 102 ARG A N 1
ATOM 819 C CA . ARG A 1 102 ? -8.232 -12.477 -3.271 1.00 83.06 102 ARG A CA 1
ATOM 820 C C . ARG A 1 102 ? -8.526 -11.205 -4.059 1.00 83.06 102 ARG A C 1
ATOM 822 O O . ARG A 1 102 ? -9.683 -10.841 -4.260 1.00 83.06 102 ARG A O 1
ATOM 829 N N . HIS A 1 103 ? -7.484 -10.558 -4.565 1.00 76.31 103 HIS A N 1
ATOM 830 C CA . HIS A 1 103 ? -7.619 -9.437 -5.491 1.00 76.31 103 HIS A CA 1
ATOM 831 C C . HIS A 1 103 ? -6.883 -9.740 -6.788 1.00 76.31 103 HIS A C 1
ATOM 833 O O . HIS A 1 103 ? -5.765 -10.253 -6.769 1.00 76.31 103 HIS A O 1
ATOM 839 N N . ARG A 1 104 ? -7.511 -9.412 -7.922 1.00 75.19 104 ARG A N 1
ATOM 840 C CA . ARG A 1 104 ? -6.837 -9.483 -9.219 1.00 75.19 104 ARG A CA 1
ATOM 841 C C . ARG A 1 104 ? -5.708 -8.456 -9.239 1.00 75.19 104 ARG A C 1
ATOM 843 O O . ARG A 1 104 ? -5.943 -7.274 -8.983 1.00 75.19 104 ARG A O 1
ATOM 850 N N . LEU A 1 105 ? -4.497 -8.917 -9.535 1.00 73.38 105 LEU A N 1
ATOM 851 C CA . LEU A 1 105 ? -3.375 -8.036 -9.824 1.00 73.38 105 LEU A CA 1
ATOM 852 C C . LEU A 1 105 ? -3.594 -7.407 -11.208 1.00 73.38 105 LEU A C 1
ATOM 854 O O . LEU A 1 105 ? -3.927 -8.133 -12.146 1.00 73.38 105 LEU A O 1
ATOM 858 N N . PRO A 1 106 ? -3.411 -6.086 -11.366 1.00 68.44 106 PRO A N 1
ATOM 859 C CA . PRO A 1 106 ? -3.541 -5.401 -12.651 1.00 68.44 106 PRO A CA 1
ATOM 860 C C . PRO A 1 106 ? -2.299 -5.618 -13.537 1.00 68.44 106 PRO A C 1
ATOM 862 O O . PRO A 1 106 ? -1.775 -4.676 -14.116 1.00 68.44 106 PRO A O 1
ATOM 865 N N . ILE A 1 107 ? -1.798 -6.853 -13.609 1.00 67.00 107 ILE A N 1
ATOM 866 C CA . ILE A 1 107 ? -0.678 -7.268 -14.459 1.00 67.00 107 ILE A CA 1
ATOM 867 C C . ILE A 1 107 ? -1.184 -8.480 -15.252 1.00 67.00 107 ILE A C 1
ATOM 869 O O . ILE A 1 107 ? -1.415 -9.545 -14.682 1.00 67.00 107 ILE A O 1
ATOM 873 N N . ASN A 1 108 ? -1.465 -8.300 -16.544 1.00 65.81 108 ASN A N 1
ATOM 874 C CA . ASN A 1 108 ? -2.005 -9.342 -17.423 1.00 65.81 108 ASN A CA 1
ATOM 875 C C . ASN A 1 108 ? -0.905 -10.193 -18.104 1.00 65.81 108 ASN A C 1
ATOM 877 O O . ASN A 1 108 ? 0.279 -9.859 -18.077 1.00 65.81 108 ASN A O 1
ATOM 881 N N . ARG A 1 109 ? -1.320 -11.287 -18.769 1.00 60.16 109 ARG A N 1
ATOM 882 C CA . ARG A 1 109 ? -0.448 -12.159 -19.586 1.00 60.16 109 ARG A CA 1
ATOM 883 C C . ARG A 1 109 ? 0.273 -11.455 -20.750 1.00 60.16 109 ARG A C 1
ATOM 885 O O . ARG A 1 109 ? 1.240 -11.994 -21.266 1.00 60.16 109 ARG A O 1
ATOM 892 N N . GLY A 1 110 ? -0.159 -10.254 -21.129 1.00 67.56 110 GLY A N 1
ATOM 893 C CA . GLY A 1 110 ? 0.481 -9.453 -22.174 1.00 67.56 110 GLY A CA 1
ATOM 894 C C . GLY A 1 110 ? 1.758 -8.737 -21.726 1.00 67.56 110 GLY A C 1
ATOM 895 O O . GLY A 1 110 ? 2.492 -8.245 -22.571 1.00 67.56 110 GLY A O 1
ATOM 896 N N . HIS A 1 111 ? 2.050 -8.690 -20.422 1.00 64.62 111 HIS A N 1
ATOM 897 C CA . HIS A 1 111 ? 3.290 -8.101 -19.896 1.00 64.62 111 HIS A CA 1
ATOM 898 C C . HIS A 1 111 ? 4.453 -9.098 -19.775 1.00 64.62 111 HIS A C 1
ATOM 900 O O . HIS A 1 111 ? 5.480 -8.768 -19.181 1.00 64.62 111 HIS A O 1
ATOM 906 N N . TRP A 1 112 ? 4.291 -10.324 -20.276 1.00 62.69 112 TRP A N 1
ATOM 907 C CA . TRP A 1 112 ? 5.298 -11.367 -20.116 1.00 62.69 112 TRP A CA 1
ATOM 908 C C . TRP A 1 112 ? 6.347 -11.248 -21.219 1.00 62.69 112 TRP A C 1
ATOM 910 O O . TRP A 1 112 ? 5.977 -11.058 -22.380 1.00 62.69 112 TRP A O 1
ATOM 920 N N . PRO A 1 113 ? 7.643 -11.392 -20.896 1.00 58.69 113 PRO A N 1
ATOM 921 C CA . PRO A 1 113 ? 8.614 -11.724 -21.921 1.00 58.69 113 PRO A CA 1
ATOM 922 C C . PRO A 1 113 ? 8.190 -13.029 -22.586 1.00 58.69 113 PRO A C 1
ATOM 924 O O . PRO A 1 113 ? 8.132 -14.061 -21.921 1.00 58.69 113 PRO A O 1
ATOM 927 N N . GLN A 1 114 ? 7.883 -12.993 -23.882 1.00 59.59 114 GLN A N 1
ATOM 928 C CA . GLN A 1 114 ? 7.940 -14.213 -24.683 1.00 59.59 114 GLN A CA 1
ATOM 929 C C . GLN A 1 114 ? 9.377 -14.703 -24.544 1.00 59.59 114 GLN A C 1
ATOM 931 O O . GLN A 1 114 ? 10.295 -13.919 -24.784 1.00 59.59 114 GLN A O 1
ATOM 936 N N . GLY A 1 115 ? 9.575 -15.914 -24.022 1.00 55.09 115 GLY A N 1
ATOM 937 C CA . GLY A 1 115 ? 10.913 -16.479 -23.893 1.00 55.09 115 GLY A CA 1
ATOM 938 C C . GLY A 1 115 ? 11.640 -16.290 -25.219 1.00 55.09 115 GLY A C 1
ATOM 939 O O . GLY A 1 115 ? 11.061 -16.514 -26.278 1.00 55.09 115 GLY A O 1
ATOM 940 N N . SER A 1 116 ? 12.86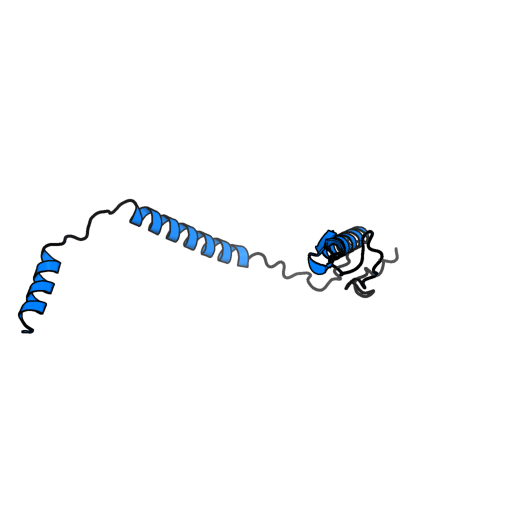3 -15.771 -25.183 1.00 54.75 116 SER A N 1
ATOM 941 C CA . SER A 1 116 ? 13.794 -16.129 -26.245 1.00 54.75 116 SER A CA 1
ATOM 942 C C . SER A 1 116 ? 13.928 -17.642 -26.131 1.00 54.75 116 SER A C 1
ATOM 944 O O . SER A 1 116 ? 14.516 -18.119 -25.162 1.00 54.75 116 SER A O 1
ATOM 946 N N . ASP A 1 117 ? 13.249 -18.364 -27.017 1.00 49.81 117 ASP A N 1
ATOM 947 C CA . ASP A 1 117 ? 13.522 -19.771 -27.248 1.00 49.81 117 ASP A CA 1
ATOM 948 C C . ASP A 1 117 ? 14.983 -19.852 -27.717 1.00 49.81 117 ASP A C 1
ATOM 950 O O . ASP A 1 117 ? 15.290 -19.512 -28.859 1.00 49.81 117 ASP A O 1
ATOM 954 N N . GLU A 1 118 ? 15.879 -20.215 -26.802 1.00 41.19 118 GLU A N 1
ATOM 955 C CA . GLU A 1 118 ? 17.237 -20.701 -27.069 1.00 41.19 118 GLU A CA 1
ATOM 956 C C . GLU A 1 118 ? 17.547 -21.847 -26.102 1.00 41.19 118 GLU A C 1
ATOM 958 O O . GLU A 1 118 ? 17.345 -21.662 -24.876 1.00 41.19 118 GLU A O 1
#

Radius of gyration: 32.15 Å; chains: 1; bounding box: 38×91×46 Å

pLDDT: mean 73.83, std 16.27, range [41.19, 96.38]

Foldseek 3Di:
DPVVVVVV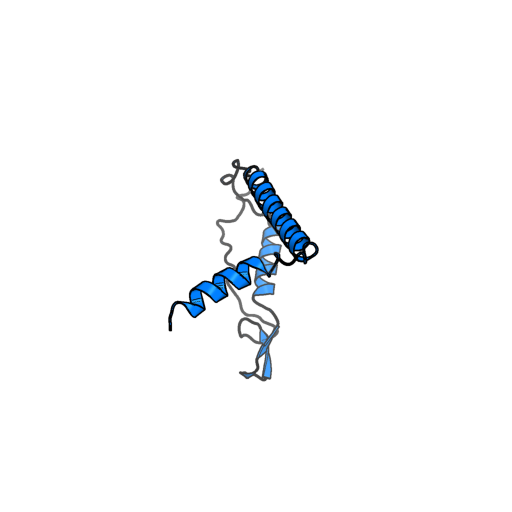VVVVVVPDDPPPPPDDVVVVVVVVVVVVVVVVVVVVVVVPPDPPDPPPPQPAQDPVNVVVVVVVVCCVQFDWDQDPVVRDTATNVRHRPVDPDDDDDPDDPVNHPPDPPD

Sequence (118 aa):
MTVTIGLLRRLVGRYLPPSTVSGFGERIQAMEQEIARRRLLDQARGGQRSPDGDASRERRVSYDAYLSAAALTFARRHRPVWCWRRWRRVCRCGADLPCHSRHRLPINRGHWPQGSDE